Protein AF-A0A2V8MH16-F1 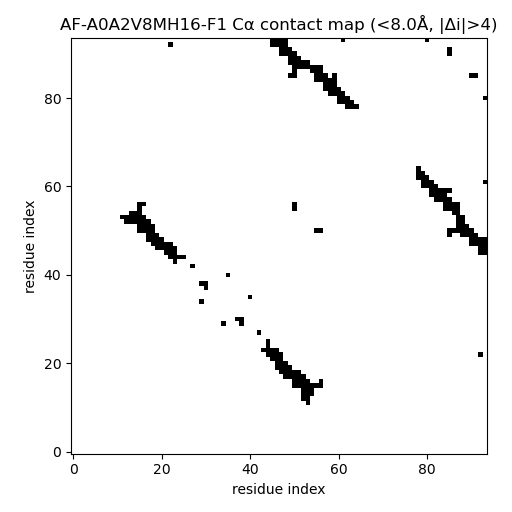(afdb_monomer)

pLDDT: mean 86.45, std 13.02, range [44.16, 97.69]

Mean predicted aligned error: 8.34 Å

Secondary structure (DSSP, 8-state):
-----------------EEEEE-S-S-----TTSTTTSS-SS----EEEEE-SSS-EEEEEEE---SS--TT----S-SEEEEEEE-TT-EEE-

Foldseek 3Di:
DDDDPPDPPDDFDADWDKDKAWPFDPDDDADPVPRPPDDDPDGDGKIKIFTQGRFKDAWDKAAADDPDDDPSDDDDDDRMDTDGIAGHGGMDMD

Sequence (94 aa):
MFALLFGAWGVQSAYAGLTVTPVTWNVVGLDSNNPTASGPDTFQVGARVCNTGGTAVNNIVGDFIWDSANPFVNLSGASTLNVASLNAGACTDL

Nearest PDB structures (foldseek):
  8b5l-assembly1_v  TM=7.042E-01  e=1.942E-01  Oryctolagus cuniculus
  8b6l-assembly1_F  TM=6.987E-01  e=5.736E-01  Homo sapiens
  6fqa-assembly1_A  TM=5.559E-01  e=5.939E+00  Acinetobacter baumannii
  6fqa-assembly2_C  TM=5.717E-01  e=8.361E+00  Acinetobacter baumannii

Solvent-accessible surface area (backbone atoms only — not comparable to full-atom values): 6317 Å² total; per-residue (Å²): 136,84,82,80,81,79,75,82,78,78,84,66,67,77,42,86,38,76,48,78,43,74,75,43,68,94,75,88,84,69,48,87,92,39,60,88,84,49,82,79,94,72,79,76,70,38,33,36,40,32,25,75,17,47,39,66,46,61,71,45,73,49,74,69,76,77,94,67,91,50,100,90,61,78,87,87,76,77,54,63,49,78,41,72,66,40,47,47,74,36,70,50,78,80

Radius of gyration: 21.07 Å; Cα contacts (8 Å, |Δi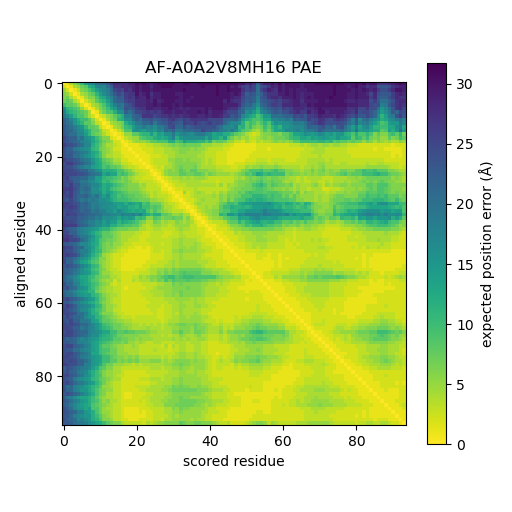|>4): 130; chains: 1; bounding box: 45×23×71 Å

Structure (mmCIF, N/CA/C/O backbone):
data_AF-A0A2V8MH16-F1
#
_entry.id   AF-A0A2V8MH16-F1
#
loop_
_atom_site.group_PDB
_atom_site.id
_atom_site.type_symbol
_atom_site.label_atom_id
_atom_site.label_alt_id
_atom_site.label_comp_id
_atom_site.label_asym_id
_atom_site.label_entity_id
_atom_site.label_seq_id
_atom_site.pdbx_PDB_ins_code
_atom_site.Cartn_x
_atom_site.Cartn_y
_atom_site.Cartn_z
_atom_site.occupancy
_atom_site.B_iso_or_equiv
_atom_site.auth_seq_id
_atom_site.auth_comp_id
_atom_site.auth_asym_id
_atom_site.auth_atom_id
_atom_site.pdbx_PDB_model_num
ATOM 1 N N . MET A 1 1 ? -21.160 11.428 52.517 1.00 44.16 1 MET A N 1
ATOM 2 C CA . MET A 1 1 ? -21.532 12.013 51.213 1.00 44.16 1 MET A CA 1
ATOM 3 C C . MET A 1 1 ? -20.961 11.104 50.136 1.00 44.16 1 MET A C 1
ATOM 5 O O . MET A 1 1 ? -19.752 11.065 49.973 1.00 44.16 1 MET A O 1
ATOM 9 N N . PHE A 1 2 ? -21.798 10.256 49.540 1.00 46.09 2 PHE A N 1
ATOM 10 C CA . PHE A 1 2 ? -21.377 9.235 48.577 1.00 46.09 2 PHE A CA 1
ATOM 11 C C . PHE A 1 2 ? -21.321 9.896 47.193 1.00 46.09 2 PHE A C 1
ATOM 13 O O . PHE A 1 2 ? -22.356 10.298 46.666 1.00 46.09 2 PHE A O 1
ATOM 20 N N . ALA A 1 3 ? -20.121 10.113 46.656 1.00 49.12 3 ALA A N 1
ATOM 21 C CA . ALA A 1 3 ? -19.945 10.722 45.342 1.00 49.12 3 ALA A CA 1
ATOM 22 C C . ALA A 1 3 ? -20.238 9.674 44.257 1.00 49.12 3 ALA A C 1
ATOM 24 O O . ALA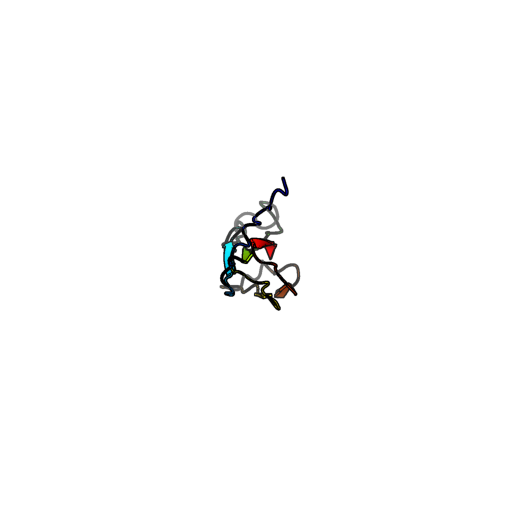 A 1 3 ? -19.460 8.746 44.050 1.00 49.12 3 ALA A O 1
ATOM 25 N N . LEU A 1 4 ? -21.383 9.809 43.588 1.00 53.94 4 LEU A N 1
ATOM 26 C CA . LEU A 1 4 ? -21.724 9.037 42.395 1.00 53.94 4 LEU A CA 1
ATOM 27 C C . LEU A 1 4 ? -20.917 9.581 41.209 1.00 53.94 4 LEU A C 1
ATOM 29 O O . LEU A 1 4 ? -21.226 10.640 40.665 1.00 53.94 4 LEU A O 1
ATOM 33 N N . LEU A 1 5 ? -19.872 8.852 40.818 1.00 57.97 5 LEU A N 1
ATOM 34 C CA . LEU A 1 5 ? -19.185 9.032 39.540 1.00 57.97 5 LEU A CA 1
ATOM 35 C C . LEU A 1 5 ? -20.122 8.570 38.416 1.00 57.97 5 LEU A C 1
ATOM 37 O O . LEU A 1 5 ? -20.229 7.379 38.129 1.00 57.97 5 LEU A O 1
ATOM 41 N N . PHE A 1 6 ? -20.810 9.518 37.780 1.00 58.12 6 PHE A N 1
ATOM 42 C CA . PHE A 1 6 ? -21.470 9.294 36.496 1.00 58.12 6 PHE A CA 1
ATOM 43 C C . PHE A 1 6 ? -20.390 9.104 35.428 1.00 58.12 6 PHE A C 1
ATOM 45 O O . PHE A 1 6 ? -19.877 10.068 34.861 1.00 58.12 6 PHE A O 1
ATOM 52 N N . GLY A 1 7 ? -20.014 7.852 35.168 1.00 57.94 7 GLY A N 1
ATOM 53 C CA . GLY A 1 7 ? -19.280 7.519 33.955 1.00 57.94 7 GLY A CA 1
ATOM 54 C C . GLY A 1 7 ? -20.148 7.888 32.754 1.00 57.94 7 GLY A C 1
ATOM 55 O O . GLY A 1 7 ? -21.280 7.422 32.645 1.00 57.94 7 GLY A O 1
ATOM 56 N N . ALA A 1 8 ? -19.647 8.739 31.865 1.00 60.56 8 ALA A N 1
ATOM 57 C CA . ALA A 1 8 ? -20.247 8.934 30.555 1.00 60.56 8 ALA A CA 1
ATOM 58 C C . ALA A 1 8 ? -19.889 7.711 29.702 1.00 60.56 8 ALA A C 1
ATOM 60 O O . ALA A 1 8 ? -18.785 7.610 29.172 1.00 60.56 8 ALA A O 1
ATOM 61 N N . TRP A 1 9 ? -20.803 6.747 29.618 1.00 61.78 9 TRP A N 1
ATOM 62 C CA . TRP A 1 9 ? -20.687 5.638 28.677 1.00 61.78 9 TRP A CA 1
ATOM 63 C C . TRP A 1 9 ? -21.053 6.212 27.309 1.00 61.78 9 TRP A C 1
ATOM 65 O O . TRP A 1 9 ? -22.229 6.378 26.989 1.00 61.78 9 TRP A O 1
ATOM 75 N N . GLY A 1 10 ? -20.043 6.622 26.542 1.00 62.00 10 GLY A N 1
ATOM 76 C CA . GLY A 1 10 ? -20.243 7.072 25.170 1.00 62.00 10 GLY A CA 1
ATOM 77 C C . GLY A 1 10 ? -20.861 5.943 24.349 1.00 62.00 10 GLY A C 1
ATOM 78 O O . GLY A 1 10 ? -20.305 4.849 24.276 1.00 62.00 10 GLY A O 1
ATOM 79 N N . VAL A 1 11 ? -22.022 6.194 23.747 1.00 64.12 11 VAL A N 1
ATOM 80 C CA . VAL A 1 11 ? -22.650 5.246 22.823 1.00 64.12 11 VAL A CA 1
ATOM 81 C C . VAL A 1 11 ? -21.894 5.340 21.498 1.00 64.12 11 VAL A C 1
ATOM 83 O O . VAL A 1 11 ? -22.061 6.304 20.753 1.00 64.12 11 VAL A O 1
ATOM 86 N N . GLN A 1 12 ? -21.019 4.376 21.213 1.00 65.62 12 GLN A N 1
ATOM 87 C CA . GLN A 1 12 ? -20.328 4.308 19.927 1.00 65.62 12 GLN A CA 1
ATOM 88 C C . GLN A 1 12 ? -21.265 3.653 18.905 1.00 65.62 12 GLN A C 1
ATOM 90 O O . GLN A 1 12 ? -21.691 2.514 19.092 1.00 65.62 12 GLN A O 1
ATOM 95 N N . SER A 1 13 ? -21.627 4.377 17.841 1.00 69.94 13 SER A N 1
ATOM 96 C CA . SER A 1 13 ? -22.462 3.816 16.770 1.00 69.94 13 SER A CA 1
ATOM 97 C C . SER A 1 13 ? -21.731 2.658 16.101 1.00 69.94 13 SER A C 1
ATOM 99 O O . SER A 1 13 ? -20.667 2.855 15.521 1.00 69.94 13 SER A O 1
ATOM 101 N N . ALA A 1 14 ? -22.294 1.454 16.181 1.00 71.44 14 ALA A N 1
ATOM 102 C CA . ALA A 1 14 ? -21.730 0.271 15.549 1.00 71.44 14 ALA A CA 1
ATOM 103 C C . ALA A 1 14 ? -21.993 0.309 14.037 1.00 71.44 14 ALA A C 1
ATOM 105 O O . ALA A 1 14 ? -23.094 0.028 13.571 1.00 71.44 14 ALA A O 1
ATOM 106 N N . TYR A 1 15 ? -20.964 0.667 13.278 1.00 80.62 15 TYR A N 1
ATOM 107 C CA . TYR A 1 15 ? -20.918 0.522 11.829 1.00 80.62 15 TYR A CA 1
ATOM 108 C C . TYR A 1 15 ? -19.503 0.102 11.428 1.00 80.62 15 TYR A C 1
ATOM 110 O O . TYR A 1 15 ? -18.542 0.435 12.125 1.00 80.62 15 TYR A O 1
ATOM 118 N N . ALA A 1 16 ? -19.371 -0.635 10.328 1.00 76.50 16 ALA A N 1
ATOM 119 C CA . ALA A 1 16 ? -18.076 -0.920 9.725 1.00 76.50 16 ALA A CA 1
ATOM 120 C C . ALA A 1 16 ? -17.728 0.211 8.752 1.00 76.50 16 ALA A C 1
ATOM 122 O O . ALA A 1 16 ? -18.519 0.529 7.864 1.00 76.50 16 ALA A O 1
ATOM 123 N N . GLY A 1 17 ? -16.555 0.814 8.923 1.00 89.69 17 GLY A N 1
ATOM 124 C CA . GLY A 1 17 ? -16.062 1.872 8.051 1.00 89.69 17 GLY A CA 1
ATOM 125 C C . GLY A 1 17 ? -14.558 1.751 7.907 1.00 89.69 17 GLY A C 1
ATOM 126 O O . GLY A 1 17 ? -13.850 1.740 8.909 1.00 89.69 17 GLY A O 1
ATOM 127 N N . LEU A 1 18 ? -14.077 1.639 6.671 1.00 95.12 18 LEU A N 1
ATOM 128 C CA . LEU A 1 18 ? -12.656 1.693 6.356 1.00 95.12 18 LEU A CA 1
ATOM 129 C C . LEU A 1 18 ? -12.392 2.925 5.499 1.00 95.12 18 LEU A C 1
ATOM 131 O O . LEU A 1 18 ? -13.115 3.179 4.536 1.00 95.12 18 LEU A O 1
ATOM 135 N N . THR A 1 19 ? -11.337 3.662 5.817 1.00 97.00 19 THR A N 1
ATOM 136 C CA . THR A 1 19 ? -10.732 4.614 4.884 1.00 97.00 19 THR A CA 1
ATOM 137 C C . THR A 1 19 ? -9.411 4.054 4.401 1.00 97.00 19 THR A C 1
ATOM 139 O O . THR A 1 19 ? -8.653 3.500 5.198 1.00 97.00 19 THR A O 1
ATOM 142 N N . VAL A 1 20 ? -9.133 4.229 3.115 1.00 96.12 20 VAL A N 1
ATOM 143 C CA . VAL A 1 20 ? -7.907 3.757 2.474 1.00 96.12 20 VAL A CA 1
ATOM 144 C C . VAL A 1 20 ? -7.199 4.959 1.870 1.00 96.12 20 VAL A C 1
ATOM 146 O O . VAL A 1 20 ? -7.787 5.677 1.061 1.00 96.12 20 VAL A O 1
ATOM 149 N N . THR A 1 21 ? -5.948 5.175 2.264 1.00 96.12 21 THR A N 1
ATOM 150 C CA . THR A 1 21 ? -5.128 6.289 1.779 1.00 96.12 21 THR A CA 1
ATOM 151 C C . THR A 1 21 ? -3.792 5.747 1.284 1.00 96.12 21 THR A C 1
ATOM 153 O O . THR A 1 21 ? -3.090 5.117 2.075 1.00 96.12 21 THR A O 1
ATOM 156 N N . PRO A 1 22 ? -3.392 5.989 0.024 1.00 94.19 22 PRO A N 1
ATOM 157 C CA . PRO A 1 22 ? -2.054 5.632 -0.442 1.00 94.19 22 PRO A CA 1
ATOM 158 C C . PRO A 1 22 ? -0.977 6.270 0.447 1.00 94.19 22 PRO A C 1
ATOM 160 O O . PRO A 1 22 ? -1.063 7.459 0.760 1.00 94.19 22 PRO A O 1
ATOM 163 N N . VAL A 1 23 ? 0.027 5.492 0.860 1.00 94.75 23 VAL A N 1
ATOM 164 C CA . VAL A 1 23 ? 1.180 5.991 1.645 1.00 94.75 23 VAL A CA 1
ATOM 165 C C . VAL A 1 23 ? 2.474 6.032 0.836 1.00 94.75 23 VAL A C 1
ATOM 167 O O . VAL A 1 23 ? 3.493 6.530 1.311 1.00 94.75 23 VAL A O 1
ATOM 170 N N . THR A 1 24 ? 2.422 5.553 -0.404 1.00 91.31 24 THR A N 1
ATOM 171 C CA . THR A 1 24 ? 3.531 5.529 -1.357 1.00 91.31 24 THR A CA 1
ATOM 172 C C . THR A 1 24 ? 3.122 6.159 -2.684 1.00 91.31 24 THR A C 1
ATOM 174 O O . THR A 1 24 ? 1.970 6.539 -2.901 1.00 91.31 24 THR A O 1
ATOM 177 N N . TRP A 1 25 ? 4.080 6.245 -3.603 1.00 84.44 25 TRP A N 1
ATOM 178 C CA . TRP A 1 25 ? 3.831 6.662 -4.976 1.00 84.44 25 TRP A CA 1
ATOM 179 C C . TRP A 1 25 ? 2.929 5.668 -5.710 1.00 84.44 25 TRP A C 1
ATOM 181 O O . TRP A 1 25 ? 3.004 4.461 -5.485 1.00 84.44 25 TRP A O 1
ATOM 191 N N . ASN A 1 26 ? 2.103 6.191 -6.613 1.00 78.44 26 ASN A N 1
ATOM 192 C CA . ASN A 1 26 ? 1.199 5.414 -7.459 1.00 78.44 26 ASN A CA 1
ATOM 193 C C . ASN A 1 26 ? 1.786 5.099 -8.847 1.00 78.44 26 ASN A C 1
ATOM 195 O O . ASN A 1 26 ? 1.137 4.430 -9.642 1.00 78.44 26 ASN A O 1
ATOM 199 N N . VAL A 1 27 ? 2.986 5.602 -9.160 1.00 83.69 27 VAL A N 1
ATOM 200 C CA . VAL A 1 27 ? 3.686 5.339 -10.423 1.00 83.69 27 VAL A CA 1
ATOM 201 C C . VAL A 1 27 ? 5.108 4.899 -10.117 1.00 83.69 27 VAL A C 1
ATOM 203 O O . VAL A 1 27 ? 5.842 5.587 -9.409 1.00 83.69 27 VAL A O 1
ATOM 206 N N . VAL A 1 28 ? 5.489 3.760 -10.687 1.00 86.94 28 VAL A N 1
ATOM 207 C CA . VAL A 1 28 ? 6.850 3.224 -10.655 1.00 86.94 28 VAL A CA 1
ATOM 208 C C . VAL A 1 28 ? 7.408 3.261 -12.072 1.00 86.94 28 VAL A C 1
ATOM 210 O O . VAL A 1 28 ? 6.717 2.907 -13.027 1.00 86.94 28 VAL A O 1
ATOM 213 N N . GLY A 1 29 ? 8.657 3.695 -12.216 1.00 82.62 29 GLY A N 1
ATOM 214 C CA . GLY A 1 29 ? 9.323 3.794 -13.507 1.00 82.62 29 GLY A CA 1
ATOM 215 C C . GLY A 1 29 ? 10.832 3.673 -13.367 1.00 82.62 29 GLY A C 1
ATOM 216 O O . GLY A 1 29 ? 11.404 4.062 -12.350 1.00 82.62 29 GLY A O 1
ATOM 217 N N . LEU A 1 30 ? 11.458 3.131 -14.406 1.00 87.81 30 LEU A N 1
ATOM 218 C CA . LEU A 1 30 ? 12.906 3.110 -14.561 1.00 87.81 30 LEU A CA 1
ATOM 219 C C . LEU A 1 30 ? 13.304 4.214 -15.537 1.00 87.81 30 LEU A C 1
ATOM 221 O O . LEU A 1 30 ? 12.609 4.449 -16.528 1.00 87.81 30 LEU A O 1
ATOM 225 N N . ASP A 1 31 ? 14.429 4.871 -15.273 1.00 84.94 31 ASP A N 1
ATOM 226 C CA . ASP A 1 31 ? 15.034 5.772 -16.248 1.00 84.94 31 ASP A CA 1
ATOM 227 C C . ASP A 1 31 ? 15.531 4.951 -17.442 1.00 84.94 31 ASP A C 1
ATOM 229 O O . ASP A 1 31 ? 16.454 4.147 -17.319 1.00 84.94 31 ASP A O 1
ATOM 233 N N . SER A 1 32 ? 14.935 5.162 -18.616 1.00 86.25 32 SER A N 1
ATOM 234 C CA . SER A 1 32 ? 15.316 4.451 -19.837 1.00 86.25 32 SER A CA 1
ATOM 235 C C . SER A 1 32 ? 16.772 4.680 -20.242 1.00 86.25 32 SER A C 1
ATOM 237 O O . SER A 1 32 ? 17.354 3.833 -20.917 1.00 86.25 32 SER A O 1
ATOM 239 N N . ASN A 1 33 ? 17.365 5.813 -19.857 1.00 85.50 33 ASN A N 1
ATOM 240 C CA . ASN A 1 33 ? 18.746 6.145 -20.189 1.00 85.50 33 ASN A CA 1
ATOM 241 C C . ASN A 1 33 ? 19.751 5.429 -19.281 1.00 85.50 33 ASN A C 1
ATOM 243 O O . ASN A 1 33 ? 20.905 5.260 -19.679 1.00 85.50 33 ASN A O 1
ATOM 247 N N . ASN A 1 34 ? 19.334 5.012 -18.081 1.00 85.19 34 ASN A N 1
ATOM 248 C CA . ASN A 1 34 ? 20.200 4.338 -17.123 1.00 85.19 34 ASN A CA 1
ATOM 249 C C . ASN A 1 34 ? 19.416 3.475 -16.104 1.00 85.19 34 ASN A C 1
ATOM 251 O O . ASN A 1 34 ? 19.429 3.766 -14.904 1.00 85.19 34 ASN A O 1
ATOM 255 N N . PRO A 1 35 ? 18.753 2.392 -16.550 1.00 79.69 35 PRO A N 1
ATOM 256 C CA . PRO A 1 35 ? 17.786 1.663 -15.725 1.00 79.69 35 PRO A CA 1
ATOM 257 C C . PRO A 1 35 ? 18.424 0.851 -14.592 1.00 79.69 35 PRO A C 1
ATOM 259 O O . PRO A 1 35 ? 17.737 0.488 -13.645 1.00 79.69 35 PRO A O 1
ATOM 262 N N . THR A 1 36 ? 19.719 0.536 -14.690 1.00 81.38 36 THR A N 1
ATOM 263 C CA . THR A 1 36 ? 20.428 -0.320 -13.724 1.00 81.38 36 THR A CA 1
ATOM 264 C C . THR A 1 36 ? 21.392 0.437 -12.820 1.00 81.38 36 THR A C 1
ATOM 266 O O . THR A 1 36 ? 21.885 -0.150 -11.862 1.00 81.38 36 THR A O 1
ATOM 269 N N . ALA A 1 37 ? 21.734 1.691 -13.136 1.00 77.38 37 ALA A N 1
ATOM 270 C CA . ALA A 1 37 ? 22.732 2.444 -12.372 1.00 77.38 37 ALA A CA 1
ATOM 271 C C . ALA A 1 37 ? 22.223 3.785 -11.824 1.00 77.38 37 ALA A C 1
ATOM 273 O O . ALA A 1 37 ? 23.011 4.527 -11.239 1.00 77.38 37 ALA A O 1
ATOM 274 N N . SER A 1 38 ? 20.934 4.103 -11.986 1.00 81.25 38 SER A N 1
ATOM 275 C CA . SER A 1 38 ? 20.315 5.298 -11.409 1.00 81.25 38 SER A CA 1
ATOM 276 C C . SER A 1 38 ? 18.966 4.975 -10.771 1.00 81.25 38 SER A C 1
ATOM 278 O O . SER A 1 38 ? 18.133 4.297 -11.366 1.00 81.25 38 SER A O 1
ATOM 280 N N . GLY A 1 39 ? 18.740 5.518 -9.574 1.00 82.12 39 GLY A N 1
ATOM 281 C CA . GLY A 1 39 ? 17.496 5.356 -8.827 1.00 82.12 39 GLY A CA 1
ATOM 282 C C . GLY A 1 39 ? 17.421 4.077 -7.984 1.00 82.12 39 GLY A C 1
ATOM 283 O O . GLY A 1 39 ? 18.376 3.302 -7.920 1.00 82.12 39 GLY A O 1
ATOM 284 N N . PRO A 1 40 ? 16.303 3.898 -7.265 1.00 85.06 40 PRO A N 1
ATOM 285 C CA . PRO A 1 40 ? 16.055 2.696 -6.483 1.00 85.06 40 PRO A CA 1
ATOM 286 C C . PRO A 1 40 ? 15.739 1.499 -7.391 1.00 85.06 40 PRO A C 1
ATOM 288 O O . PRO A 1 40 ? 15.035 1.633 -8.389 1.00 85.06 40 PRO A O 1
ATOM 291 N N . ASP A 1 41 ? 16.221 0.320 -7.004 1.00 87.38 41 ASP A N 1
ATOM 292 C CA . ASP A 1 41 ? 15.870 -0.967 -7.622 1.00 87.38 41 ASP A CA 1
ATOM 293 C C . ASP A 1 41 ? 14.616 -1.604 -6.993 1.00 87.38 41 ASP A C 1
ATOM 295 O O . ASP A 1 41 ? 14.031 -2.536 -7.544 1.00 87.38 41 ASP A O 1
ATOM 299 N N . THR A 1 42 ? 14.193 -1.075 -5.843 1.00 89.50 42 THR A N 1
ATOM 300 C CA . THR A 1 42 ? 13.070 -1.549 -5.041 1.00 89.50 42 THR A CA 1
ATOM 301 C C . THR A 1 42 ? 12.186 -0.370 -4.665 1.00 89.50 42 THR A C 1
ATOM 303 O O . THR A 1 42 ? 12.643 0.616 -4.085 1.00 89.50 42 THR A O 1
ATOM 306 N N . PHE A 1 43 ? 10.895 -0.491 -4.955 1.00 89.69 43 PHE A N 1
ATOM 307 C CA . PHE A 1 43 ? 9.904 0.547 -4.701 1.00 89.69 43 PHE A CA 1
ATOM 308 C C . PHE A 1 43 ? 8.926 0.046 -3.650 1.00 89.69 43 PHE A C 1
ATOM 310 O O . PHE A 1 43 ? 8.305 -1.001 -3.821 1.00 89.69 43 PHE A O 1
ATOM 317 N N . GLN A 1 44 ? 8.788 0.794 -2.558 1.00 90.75 44 GLN A N 1
ATOM 318 C CA . GLN A 1 44 ? 7.732 0.520 -1.594 1.00 90.75 44 GLN A CA 1
ATOM 319 C C . GLN A 1 44 ? 6.392 0.918 -2.204 1.00 90.75 44 GLN A C 1
ATOM 321 O O . GLN A 1 44 ? 6.254 2.008 -2.765 1.00 90.75 44 GLN A O 1
ATOM 326 N N . VAL A 1 45 ? 5.420 0.028 -2.065 1.00 91.94 45 VAL A N 1
ATOM 327 C CA . VAL A 1 45 ? 4.031 0.228 -2.465 1.00 91.94 45 VAL A CA 1
ATOM 328 C C . VAL A 1 45 ? 3.155 -0.083 -1.265 1.00 91.94 45 VAL A C 1
ATOM 330 O O . VAL A 1 45 ? 3.427 -1.050 -0.558 1.00 91.94 45 VAL A O 1
ATOM 333 N N . GLY A 1 46 ? 2.149 0.746 -1.008 1.00 93.56 46 GLY A N 1
ATOM 334 C CA . GLY A 1 46 ? 1.218 0.464 0.070 1.00 93.56 46 GLY A CA 1
ATOM 335 C C . GLY A 1 46 ? 0.138 1.512 0.286 1.00 93.56 46 GLY A C 1
ATOM 336 O O . GLY A 1 46 ? 0.198 2.649 -0.202 1.00 93.56 46 GLY A O 1
ATOM 337 N N . ALA A 1 47 ? -0.858 1.118 1.068 1.00 95.62 47 ALA A N 1
ATOM 338 C CA . ALA A 1 47 ? -1.963 1.944 1.505 1.00 95.62 47 ALA A CA 1
ATOM 339 C C . ALA A 1 47 ? -2.185 1.802 3.014 1.00 95.62 47 ALA A C 1
ATOM 341 O O . ALA A 1 47 ? -2.169 0.715 3.586 1.00 95.62 47 ALA A O 1
ATOM 342 N N . ARG A 1 48 ? -2.469 2.931 3.658 1.00 97.25 48 ARG A N 1
ATOM 343 C CA . ARG A 1 48 ? -2.949 2.968 5.032 1.00 97.25 48 ARG A CA 1
ATOM 344 C C . ARG A 1 48 ? -4.438 2.700 5.056 1.00 97.25 48 ARG A C 1
ATOM 346 O O . ARG A 1 48 ? -5.218 3.461 4.483 1.00 97.25 48 ARG A O 1
ATOM 353 N N . VAL A 1 49 ? -4.822 1.667 5.787 1.00 97.69 49 VAL A N 1
ATOM 354 C CA . VAL A 1 49 ? -6.209 1.322 6.074 1.00 97.69 49 VAL A CA 1
ATOM 355 C C . VAL A 1 49 ? -6.513 1.698 7.516 1.00 97.69 49 VAL A C 1
ATOM 357 O O . VAL A 1 49 ? -5.859 1.219 8.440 1.00 97.69 49 VAL A O 1
ATOM 360 N N . CYS A 1 50 ? -7.514 2.549 7.724 1.00 97.56 50 CYS A N 1
ATOM 361 C CA . CYS A 1 50 ? -7.984 2.934 9.053 1.00 97.56 50 CYS A CA 1
ATOM 362 C C . CYS A 1 50 ? -9.432 2.503 9.251 1.00 97.56 50 CYS A C 1
ATOM 364 O O . CYS A 1 50 ? -10.280 2.780 8.403 1.00 97.56 50 CYS A O 1
ATOM 366 N N . ASN A 1 51 ? -9.724 1.878 10.390 1.00 96.56 51 ASN A N 1
ATOM 367 C CA . ASN A 1 51 ? -11.091 1.587 10.797 1.00 96.56 51 ASN A CA 1
ATOM 368 C C . ASN A 1 51 ? -11.705 2.816 11.475 1.00 96.56 51 ASN A C 1
ATOM 370 O O . ASN A 1 51 ? -11.419 3.115 12.634 1.00 96.56 51 ASN A O 1
ATOM 374 N N . THR A 1 52 ? -12.559 3.523 10.745 1.00 95.31 52 THR A N 1
ATOM 375 C CA . THR A 1 52 ? -13.330 4.676 11.232 1.00 95.31 52 THR A CA 1
ATOM 376 C C . THR A 1 52 ? -14.680 4.272 11.830 1.00 95.31 52 THR A C 1
ATOM 378 O O . THR A 1 52 ? -15.403 5.116 12.366 1.00 95.31 52 THR A O 1
ATOM 381 N N . GLY A 1 53 ? -15.013 2.983 11.744 1.00 92.19 53 GLY A N 1
ATOM 382 C CA . GLY A 1 53 ? -16.199 2.368 12.311 1.00 92.19 53 GLY A CA 1
ATOM 383 C C . GLY A 1 53 ? -16.202 2.302 13.837 1.00 92.19 53 GLY A C 1
ATOM 384 O O . GLY A 1 53 ? -15.203 2.540 14.516 1.00 92.19 53 GLY A O 1
ATOM 385 N N . GLY A 1 54 ? -17.360 1.936 14.384 1.00 91.81 54 GLY A N 1
ATOM 386 C CA . GLY A 1 54 ? -17.562 1.789 15.826 1.00 91.81 54 GLY A CA 1
ATOM 387 C C . GLY A 1 54 ? -17.285 0.395 16.38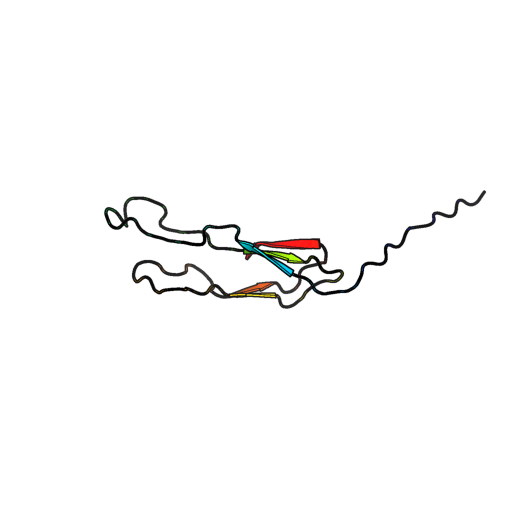7 1.00 91.81 54 GLY A C 1
ATOM 388 O O . GLY A 1 54 ? -17.450 0.180 17.585 1.00 91.81 54 GLY A O 1
ATOM 389 N N . THR A 1 55 ? -16.885 -0.565 15.558 1.00 92.50 55 THR A N 1
ATOM 390 C CA . THR A 1 55 ? -16.552 -1.938 15.972 1.00 92.50 55 THR A CA 1
ATOM 391 C C . THR A 1 55 ? -15.337 -2.439 15.202 1.00 92.50 55 THR A C 1
ATOM 393 O O . THR A 1 55 ? -14.983 -1.866 14.175 1.00 92.50 55 THR A O 1
ATOM 396 N N . ALA A 1 56 ? -14.697 -3.515 15.669 1.00 94.88 56 ALA A N 1
ATOM 397 C CA . ALA A 1 56 ? -13.612 -4.146 14.921 1.00 94.88 56 ALA A CA 1
ATOM 398 C C . ALA A 1 56 ? -14.091 -4.631 13.540 1.00 94.88 56 ALA A C 1
ATOM 400 O O . ALA A 1 56 ? -15.198 -5.159 13.413 1.00 94.88 56 ALA A O 1
ATOM 401 N N . VAL A 1 57 ? -13.248 -4.454 12.522 1.00 95.56 57 VAL A N 1
ATOM 402 C CA . VAL A 1 57 ? -13.448 -4.994 11.170 1.00 95.56 57 VAL A CA 1
ATOM 403 C C . VAL A 1 57 ? -12.519 -6.189 11.002 1.00 95.56 57 VAL A C 1
ATOM 405 O O . VAL A 1 57 ? -11.327 -6.076 11.269 1.00 95.56 57 VAL A O 1
ATOM 408 N N . ASN A 1 58 ? -13.059 -7.330 10.578 1.00 95.62 58 ASN A N 1
ATOM 409 C CA . ASN A 1 58 ? -12.311 -8.580 10.432 1.00 95.62 58 ASN A CA 1
ATOM 410 C C . ASN A 1 58 ? -12.136 -8.949 8.958 1.00 95.62 58 ASN A C 1
ATOM 412 O O . ASN A 1 58 ? -12.908 -8.491 8.118 1.00 95.62 58 ASN A O 1
ATOM 416 N N . ASN A 1 59 ? -11.176 -9.832 8.674 1.00 95.38 59 ASN A N 1
ATOM 417 C CA . ASN A 1 59 ? -10.914 -10.377 7.336 1.00 95.38 59 ASN A CA 1
ATOM 418 C C . ASN A 1 59 ? -10.675 -9.286 6.279 1.00 95.38 59 ASN A C 1
ATOM 420 O O . ASN A 1 59 ? -11.267 -9.310 5.201 1.00 95.38 59 ASN A O 1
ATOM 424 N N . ILE A 1 60 ? -9.829 -8.309 6.602 1.00 95.88 60 ILE A N 1
ATOM 425 C CA . ILE A 1 60 ? -9.440 -7.273 5.646 1.00 95.88 60 ILE A CA 1
ATOM 426 C C . ILE A 1 60 ? -8.403 -7.884 4.708 1.00 95.88 60 ILE A C 1
ATOM 428 O O . ILE A 1 60 ? -7.405 -8.448 5.163 1.00 95.88 60 ILE A O 1
ATOM 432 N N . VAL A 1 61 ? -8.646 -7.752 3.409 1.00 96.56 61 VAL A N 1
ATOM 433 C CA . VAL A 1 61 ? -7.767 -8.243 2.349 1.00 96.56 61 VAL A CA 1
ATOM 434 C C . VAL A 1 61 ? -7.345 -7.054 1.498 1.00 96.56 61 VAL A C 1
ATOM 436 O O . VAL A 1 61 ? -8.195 -6.280 1.056 1.00 96.56 61 VAL A O 1
ATOM 439 N N . GLY A 1 62 ? -6.039 -6.894 1.315 1.00 95.56 62 GLY A N 1
ATOM 440 C CA . GLY A 1 62 ? -5.457 -5.940 0.380 1.00 95.56 62 GLY A CA 1
ATOM 441 C C . GLY A 1 62 ? -4.797 -6.691 -0.766 1.00 95.56 62 GLY A C 1
ATOM 442 O O . GLY A 1 62 ? -3.930 -7.526 -0.515 1.00 95.56 62 GLY A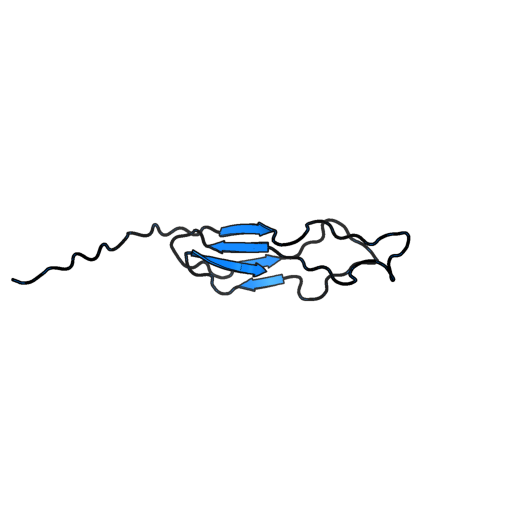 O 1
ATOM 443 N N . ASP A 1 63 ? -5.198 -6.383 -1.997 1.00 95.69 63 ASP A N 1
ATOM 444 C CA . ASP A 1 63 ? -4.609 -6.945 -3.210 1.00 95.69 63 ASP A CA 1
ATOM 445 C C . ASP A 1 63 ? -3.830 -5.868 -3.967 1.00 95.69 63 ASP A C 1
ATOM 447 O O . ASP A 1 63 ? -4.351 -4.796 -4.283 1.00 95.69 63 ASP A O 1
ATOM 451 N N . 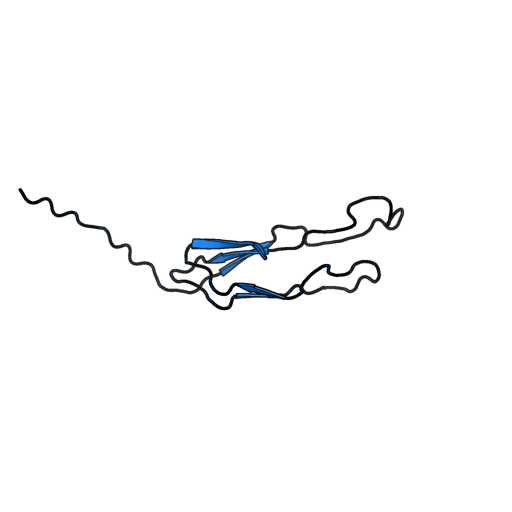PHE A 1 64 ? -2.578 -6.173 -4.285 1.00 93.25 64 PHE A N 1
ATOM 452 C CA . PHE A 1 64 ? -1.764 -5.401 -5.203 1.00 93.25 64 PHE A CA 1
ATOM 453 C C . PHE A 1 64 ? -2.100 -5.810 -6.640 1.00 93.25 64 PHE A C 1
ATOM 455 O O . PHE A 1 64 ? -1.929 -6.969 -7.030 1.00 93.25 64 PHE A O 1
ATOM 462 N N . ILE A 1 65 ? -2.540 -4.843 -7.445 1.00 91.81 65 ILE A N 1
ATOM 463 C CA . ILE A 1 65 ? -2.939 -5.050 -8.839 1.00 91.81 65 ILE A CA 1
ATOM 464 C C . ILE A 1 65 ? -2.127 -4.104 -9.722 1.00 91.81 65 ILE A C 1
ATOM 466 O O . ILE A 1 65 ? -2.102 -2.897 -9.496 1.00 91.81 65 ILE A O 1
ATOM 470 N N . TRP A 1 66 ? -1.468 -4.656 -10.741 1.00 90.50 66 TRP A N 1
ATOM 471 C CA . TRP A 1 66 ? -0.808 -3.860 -11.773 1.00 90.50 66 TRP A CA 1
ATOM 472 C C . TRP A 1 66 ? -1.836 -3.313 -12.767 1.00 90.50 66 TRP A C 1
ATOM 474 O O . TRP A 1 66 ? -2.563 -4.090 -13.383 1.00 90.50 66 TRP A O 1
ATOM 484 N N . ASP A 1 67 ? -1.820 -2.000 -13.003 1.00 90.19 67 ASP A N 1
ATOM 485 C CA . ASP A 1 67 ? -2.602 -1.381 -14.084 1.00 90.19 67 ASP A CA 1
ATOM 486 C C . ASP A 1 67 ? -2.052 -1.751 -15.471 1.00 90.19 67 ASP A C 1
ATOM 488 O O . ASP A 1 67 ? -2.791 -1.887 -16.446 1.00 90.19 67 ASP A O 1
ATOM 492 N N . SER A 1 68 ? -0.728 -1.909 -15.570 1.00 89.88 68 SER A N 1
ATOM 493 C CA . SER A 1 68 ? -0.032 -2.314 -16.791 1.00 89.88 68 SER A CA 1
ATOM 494 C C . SER A 1 68 ? 1.196 -3.160 -16.465 1.00 89.88 68 SER A C 1
ATOM 496 O O . SER A 1 68 ? 1.845 -2.969 -15.436 1.00 89.88 68 SER A O 1
ATOM 498 N N . ALA A 1 69 ? 1.514 -4.110 -17.344 1.00 86.88 69 ALA A N 1
ATOM 499 C CA . ALA A 1 69 ? 2.698 -4.946 -17.197 1.00 86.88 69 ALA A CA 1
ATOM 500 C C . ALA A 1 69 ? 3.955 -4.197 -17.666 1.00 86.88 69 ALA A C 1
ATOM 502 O O . ALA A 1 69 ? 3.966 -3.607 -18.7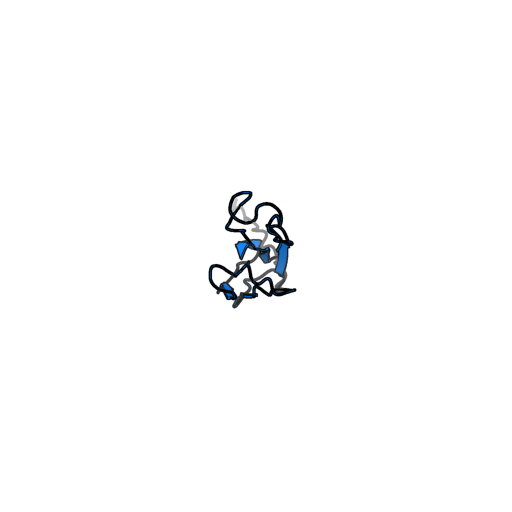47 1.00 86.88 69 ALA A O 1
ATOM 503 N N . ASN A 1 70 ? 5.036 -4.286 -16.888 1.00 86.12 70 ASN A N 1
ATOM 504 C CA . ASN A 1 70 ? 6.364 -3.819 -17.274 1.00 86.12 70 ASN A CA 1
ATOM 505 C C . ASN A 1 70 ? 7.339 -5.011 -17.236 1.00 86.12 70 ASN A C 1
ATOM 507 O O . ASN A 1 70 ? 7.487 -5.624 -16.184 1.00 86.12 70 ASN A O 1
ATOM 511 N N . PRO A 1 71 ? 8.026 -5.359 -18.340 1.00 88.69 71 PRO A N 1
ATOM 512 C CA . PRO A 1 71 ? 8.912 -6.528 -18.376 1.00 88.69 71 PRO A CA 1
ATOM 513 C C . PRO A 1 71 ? 10.152 -6.400 -17.474 1.00 88.69 71 PRO A C 1
ATOM 515 O O . PRO A 1 71 ? 10.824 -7.397 -17.219 1.00 88.69 71 PRO A O 1
ATOM 518 N N . PHE A 1 72 ? 10.462 -5.193 -16.998 1.00 87.94 72 PHE A N 1
ATOM 519 C CA . PHE A 1 72 ? 11.633 -4.896 -16.175 1.00 87.94 72 PHE A CA 1
ATOM 520 C C . PHE A 1 72 ? 11.300 -4.660 -14.698 1.00 87.94 72 PHE A C 1
ATOM 522 O O . PHE A 1 72 ? 12.215 -4.503 -13.896 1.00 87.94 72 PHE A O 1
ATOM 529 N N . VAL A 1 73 ? 10.017 -4.636 -14.322 1.00 89.56 73 VAL A N 1
ATOM 530 C CA . VAL A 1 73 ? 9.575 -4.401 -12.940 1.00 89.56 73 VAL A CA 1
ATOM 531 C C . VAL A 1 73 ? 8.626 -5.516 -12.529 1.00 89.56 73 VAL A C 1
ATOM 533 O O . VAL A 1 73 ? 7.620 -5.760 -13.187 1.00 89.56 73 VAL A O 1
ATOM 536 N N . ASN A 1 74 ? 8.940 -6.183 -11.421 1.00 91.75 74 ASN A N 1
ATOM 537 C CA . ASN A 1 74 ? 8.119 -7.249 -10.857 1.00 91.75 74 ASN A CA 1
ATOM 538 C C . ASN A 1 74 ? 7.797 -6.946 -9.394 1.00 91.75 74 ASN A C 1
ATOM 540 O O . ASN A 1 74 ? 8.534 -6.222 -8.723 1.00 91.75 74 ASN A O 1
ATOM 544 N N . LEU A 1 75 ? 6.704 -7.525 -8.895 1.00 92.62 75 LEU A N 1
ATOM 545 C CA . LEU A 1 75 ? 6.385 -7.447 -7.477 1.00 92.62 75 LEU A CA 1
ATOM 546 C C . LEU A 1 75 ? 7.397 -8.277 -6.680 1.00 92.62 75 LEU A C 1
ATOM 548 O O . LEU A 1 75 ? 7.630 -9.448 -6.980 1.00 92.62 75 LEU A O 1
ATOM 552 N N . SER A 1 76 ? 7.963 -7.669 -5.645 1.00 92.12 76 SER A N 1
ATOM 553 C CA . SER A 1 76 ? 8.765 -8.364 -4.644 1.00 92.12 76 SER A CA 1
ATOM 554 C C . SER A 1 76 ? 7.902 -8.580 -3.403 1.00 92.12 76 SER A C 1
ATOM 556 O O . SER A 1 76 ? 7.539 -7.618 -2.731 1.00 92.12 76 SER A O 1
ATOM 558 N N . GLY A 1 77 ? 7.534 -9.833 -3.122 1.00 91.56 77 GLY A N 1
ATOM 559 C CA . GLY A 1 77 ? 6.668 -10.199 -1.996 1.00 91.56 77 GLY A CA 1
ATOM 560 C C . GLY A 1 77 ? 5.299 -10.740 -2.413 1.00 91.56 77 GLY A C 1
ATOM 561 O O . GLY A 1 77 ? 5.094 -11.162 -3.551 1.00 91.56 77 GLY A O 1
ATOM 562 N N . ALA A 1 78 ? 4.373 -10.784 -1.456 1.00 94.06 78 ALA A N 1
ATOM 563 C CA . ALA A 1 78 ? 3.018 -11.272 -1.684 1.00 94.06 78 ALA A CA 1
ATOM 564 C C . ALA A 1 78 ? 2.161 -10.201 -2.372 1.00 94.06 78 ALA A C 1
ATOM 566 O O . ALA A 1 78 ? 2.169 -9.045 -1.962 1.00 94.06 78 ALA A O 1
ATOM 567 N N . SER A 1 79 ? 1.378 -10.601 -3.376 1.00 94.69 79 SER A N 1
ATOM 568 C CA . SER A 1 79 ? 0.371 -9.732 -4.001 1.00 94.69 79 SER A CA 1
ATOM 569 C C . SER A 1 79 ? -0.856 -9.516 -3.126 1.00 94.69 79 SER A C 1
ATOM 571 O O . SER A 1 79 ? -1.615 -8.597 -3.383 1.00 94.69 79 SER A O 1
ATOM 573 N N . THR A 1 80 ? -1.061 -10.362 -2.119 1.00 96.50 80 THR A N 1
ATOM 574 C CA . THR A 1 80 ? -2.229 -10.316 -1.244 1.00 96.50 80 THR A CA 1
ATOM 575 C C . THR A 1 80 ? -1.769 -10.309 0.202 1.00 96.50 80 THR A C 1
ATOM 577 O O . THR A 1 80 ? -1.022 -11.195 0.630 1.00 96.50 80 THR A O 1
ATOM 580 N N . LEU A 1 81 ? -2.253 -9.335 0.966 1.00 96.50 81 LEU A N 1
ATOM 581 C CA . LEU A 1 81 ? -2.024 -9.216 2.399 1.00 96.50 81 LEU A CA 1
ATOM 582 C C . LEU A 1 81 ? -3.343 -9.335 3.154 1.00 96.50 81 LEU A C 1
ATOM 584 O O . LEU A 1 81 ? -4.390 -8.875 2.702 1.00 96.50 81 LEU A O 1
ATOM 588 N N . ASN A 1 8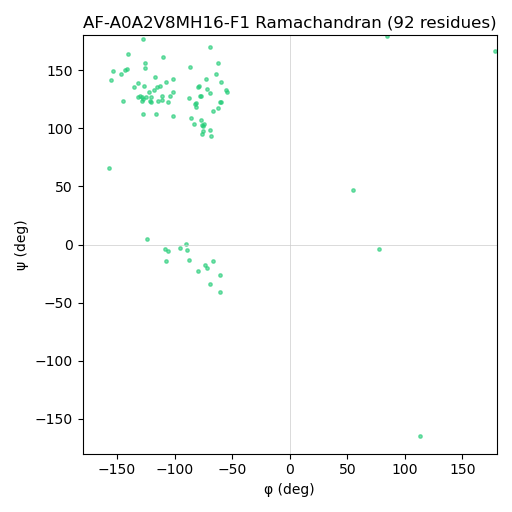2 ? -3.280 -9.966 4.324 1.00 97.06 82 ASN A N 1
ATOM 589 C CA . ASN A 1 82 ? -4.446 -10.242 5.153 1.00 97.06 82 ASN A CA 1
ATOM 590 C C . ASN A 1 82 ? -4.265 -9.616 6.534 1.00 97.06 82 ASN A C 1
ATOM 592 O O . ASN A 1 82 ? -3.260 -9.859 7.203 1.00 97.06 82 ASN A O 1
ATOM 596 N N . VAL A 1 83 ? -5.279 -8.887 6.995 1.00 97.00 83 VAL A N 1
ATOM 597 C CA . VAL A 1 83 ? -5.386 -8.408 8.375 1.00 97.00 83 VAL A CA 1
ATOM 598 C C . VAL A 1 83 ? -6.601 -9.065 9.003 1.00 97.00 83 VAL A C 1
ATOM 600 O O . VAL A 1 83 ? -7.746 -8.802 8.632 1.00 97.00 83 VAL A O 1
ATOM 603 N N . ALA A 1 84 ? -6.340 -9.946 9.969 1.00 97.31 84 ALA A N 1
ATOM 604 C CA . ALA A 1 84 ? -7.384 -10.737 10.611 1.00 97.31 84 ALA A CA 1
ATOM 605 C C . ALA A 1 84 ? -8.432 -9.854 11.304 1.00 97.31 84 ALA A C 1
ATOM 607 O O . ALA A 1 84 ? -9.625 -10.137 11.213 1.00 97.31 84 ALA A O 1
ATOM 608 N N . SER A 1 85 ? -7.988 -8.786 11.974 1.00 96.44 85 SER A N 1
ATOM 609 C CA . SER A 1 85 ? -8.856 -7.834 12.661 1.00 96.44 85 SER A CA 1
ATOM 610 C C . SER A 1 85 ? -8.188 -6.469 12.804 1.00 96.44 85 SER A C 1
ATOM 612 O O . SER A 1 85 ? -6.994 -6.387 13.089 1.00 96.44 85 SER A O 1
ATOM 614 N N . LEU A 1 86 ? -8.970 -5.404 12.642 1.00 97.19 86 LEU A N 1
ATOM 615 C CA . LEU A 1 86 ? -8.578 -4.023 12.888 1.00 97.19 86 LEU A CA 1
ATOM 616 C C . LEU A 1 86 ? -9.605 -3.374 13.820 1.00 97.19 86 LEU A C 1
ATOM 618 O O . LEU A 1 86 ? -10.764 -3.171 13.449 1.00 97.19 86 LEU A O 1
ATOM 622 N N . ASN A 1 87 ? -9.185 -3.055 15.044 1.00 95.81 87 ASN A N 1
ATOM 623 C CA . ASN A 1 87 ? -10.048 -2.446 16.059 1.00 95.81 87 ASN A CA 1
ATOM 624 C C . ASN A 1 87 ? -10.576 -1.072 15.620 1.00 95.81 87 ASN A C 1
ATOM 626 O O . ASN A 1 87 ? -9.956 -0.392 14.806 1.00 95.81 87 ASN A O 1
ATOM 630 N N . ALA A 1 88 ? -11.704 -0.649 16.195 1.00 94.94 88 ALA A N 1
ATOM 631 C CA . ALA A 1 88 ? -12.242 0.694 15.981 1.00 94.94 88 ALA A CA 1
ATOM 632 C C . ALA A 1 88 ? -11.190 1.766 16.320 1.00 94.94 88 ALA A C 1
ATOM 634 O O . ALA A 1 88 ? -10.552 1.700 17.373 1.00 94.94 88 ALA A O 1
ATOM 635 N N . GLY A 1 89 ? -10.994 2.729 15.418 1.00 93.94 89 GLY A N 1
ATOM 636 C CA . GLY A 1 89 ? -10.002 3.800 15.542 1.00 93.94 89 GLY A CA 1
ATOM 637 C C . GLY A 1 89 ? -8.553 3.397 15.238 1.00 93.94 89 GLY A C 1
ATOM 638 O O . GLY A 1 89 ? -7.680 4.262 15.258 1.00 93.94 89 GLY A O 1
ATOM 639 N N . ALA A 1 90 ? -8.269 2.120 14.958 1.00 96.81 90 ALA A N 1
ATOM 640 C CA . ALA A 1 90 ? -6.925 1.661 14.616 1.00 96.81 90 ALA A CA 1
ATOM 641 C C . ALA A 1 90 ? -6.633 1.806 13.113 1.00 96.81 90 ALA A C 1
ATOM 643 O O . ALA A 1 90 ? -7.536 1.725 12.276 1.00 96.81 90 ALA A O 1
ATOM 644 N N . CYS A 1 91 ? -5.350 1.960 12.781 1.00 97.62 91 CYS A N 1
ATOM 645 C CA . CYS A 1 91 ? -4.847 1.970 11.410 1.00 97.62 91 CYS A CA 1
ATOM 646 C C . CYS A 1 91 ? -3.736 0.933 11.227 1.00 97.62 91 CYS A C 1
ATOM 648 O O . CYS A 1 91 ? -3.007 0.624 12.170 1.00 97.62 91 CYS A O 1
ATOM 650 N N . THR A 1 92 ? -3.590 0.435 10.006 1.00 97.50 92 THR A N 1
ATOM 651 C CA . THR A 1 92 ? -2.512 -0.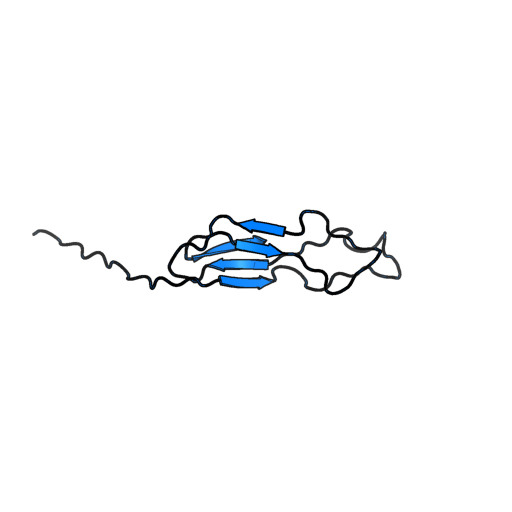463 9.587 1.00 97.50 92 THR A CA 1
ATOM 652 C C . THR A 1 92 ? -2.086 -0.125 8.162 1.00 97.50 92 THR A C 1
ATOM 654 O O . THR A 1 92 ? -2.899 0.373 7.383 1.00 97.50 92 THR A O 1
ATOM 657 N N . ASP A 1 93 ? -0.817 -0.361 7.846 1.00 95.94 93 ASP A N 1
ATOM 658 C CA . ASP A 1 93 ? -0.275 -0.180 6.501 1.00 95.94 93 ASP A CA 1
ATOM 659 C C . ASP A 1 93 ? -0.170 -1.557 5.840 1.00 95.94 93 ASP A C 1
ATOM 661 O O . ASP A 1 93 ? 0.321 -2.506 6.462 1.00 95.94 93 ASP A O 1
ATOM 665 N N . LEU A 1 94 ? -0.669 -1.647 4.608 1.00 92.31 94 LEU A N 1
ATOM 666 C CA . LEU A 1 94 ? -0.627 -2.825 3.742 1.00 92.31 94 LEU A CA 1
ATOM 667 C C . LEU A 1 94 ? 0.125 -2.490 2.465 1.00 92.31 94 LEU A C 1
ATOM 669 O O . LEU A 1 94 ? -0.104 -1.372 1.953 1.00 92.31 94 LEU A O 1
#